Protein AF-A0A3C0G715-F1 (afdb_monomer)

Mean predicted aligned error: 3.53 Å

Nearest PDB structures (foldseek):
  6g4r-assembly1_A  TM=4.261E-01  e=3.014E+00  Corynebacterium glutamicum
  7ofy-assembly1_A  TM=3.659E-01  e=2.621E+00  Agrobacterium tumefaciens
  6m5f-assembly1_B  TM=4.346E-01  e=8.588E+00  Pseudomonas aeruginosa PAO1
  3hhg-assembly1_D  TM=3.790E-01  e=3.716E+00  Neisseria meningitidis serogroup B

Foldseek 3Di:
DPDDQDEAEAEEEDAQCQVVVVVVVVCCVVPPPRDRYDYDYHYPDHDNCNVVVVVVVD

Secondary structure (DSSP, 8-state):
-----PPEEEEEEESS-HHHHHHHHHHHHHH----SEEEEEEE----SSHHHHHHHT-

Solvent-accessible surface area (backbone atoms only — not comparable to full-atom values): 3741 Å² total; per-residue (Å²): 130,86,80,82,83,67,81,43,77,46,80,46,79,47,63,60,41,39,72,59,56,52,52,49,52,55,51,44,71,76,66,60,88,75,81,58,59,51,77,51,76,47,70,76,72,41,85,68,54,29,55,61,54,54,61,77,71,109

Sequence (58 aa):
MIEKDPLITYHMNTFNRRACVKNLFNSFEMCNVYENFEWVITDYGSTDGTKEYLFDLS

pLDDT: mean 94.3, std 8.61, range [52.56, 98.44]

Structure (mmCIF, N/CA/C/O backbone):
data_AF-A0A3C0G715-F1
#
_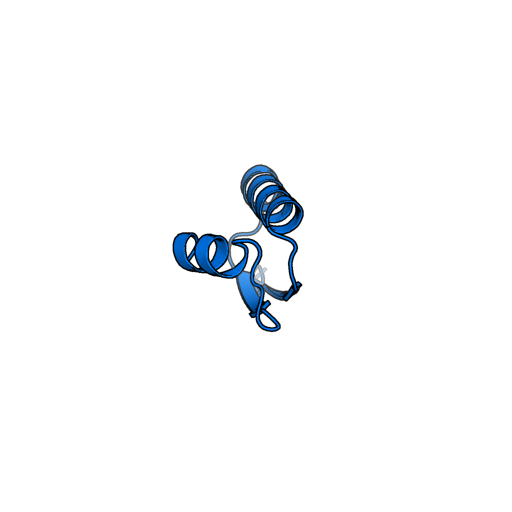entry.id   AF-A0A3C0G715-F1
#
loop_
_atom_site.group_PDB
_atom_site.id
_atom_site.type_symbol
_atom_site.label_atom_id
_atom_site.label_alt_id
_atom_site.label_comp_id
_atom_site.label_asym_id
_atom_site.label_entity_id
_atom_site.label_seq_id
_atom_site.pdbx_PDB_ins_code
_atom_site.Cartn_x
_atom_site.Cartn_y
_atom_site.Cartn_z
_atom_site.occupancy
_at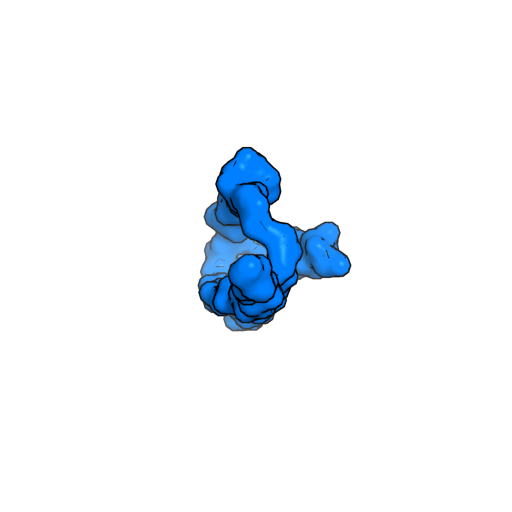om_site.B_iso_or_equiv
_atom_site.auth_seq_id
_atom_site.auth_comp_id
_atom_site.auth_asym_id
_atom_site.auth_atom_id
_atom_site.pdbx_PDB_model_num
ATOM 1 N N . MET A 1 1 ? 18.026 -3.512 -30.135 1.00 52.56 1 MET A N 1
ATOM 2 C CA . MET A 1 1 ? 17.308 -4.468 -29.266 1.00 52.56 1 MET A CA 1
ATOM 3 C C . MET A 1 1 ? 16.078 -3.739 -28.761 1.00 52.56 1 MET A C 1
ATOM 5 O O . MET A 1 1 ? 16.240 -2.598 -28.362 1.00 52.56 1 MET A O 1
ATOM 9 N N . ILE A 1 2 ? 14.876 -4.312 -28.867 1.00 61.38 2 ILE A N 1
ATOM 10 C CA . ILE A 1 2 ? 13.700 -3.716 -28.216 1.00 61.38 2 ILE A CA 1
ATOM 11 C C . ILE A 1 2 ? 13.867 -4.015 -26.731 1.00 61.38 2 ILE A C 1
ATOM 13 O O . ILE A 1 2 ? 13.862 -5.184 -26.341 1.00 61.38 2 ILE A O 1
ATOM 17 N N . GLU A 1 3 ? 14.111 -2.978 -25.939 1.00 72.50 3 GLU A N 1
ATOM 18 C CA . GLU A 1 3 ? 14.090 -3.083 -24.487 1.00 72.50 3 GLU A CA 1
ATOM 19 C C . GLU A 1 3 ? 12.662 -3.459 -24.088 1.00 72.50 3 GLU A C 1
ATOM 21 O O . GLU A 1 3 ? 11.702 -2.783 -24.455 1.00 72.50 3 GLU A O 1
ATOM 26 N N . LYS A 1 4 ? 12.502 -4.623 -23.455 1.00 84.25 4 LYS A N 1
ATOM 27 C CA . LYS A 1 4 ? 11.198 -5.032 -22.942 1.00 84.25 4 LYS A CA 1
ATOM 28 C C . LYS A 1 4 ? 10.953 -4.246 -21.662 1.00 84.25 4 LYS A C 1
ATOM 30 O O . LYS A 1 4 ? 11.735 -4.383 -20.730 1.00 84.25 4 LYS A O 1
ATOM 35 N N . ASP A 1 5 ? 9.852 -3.509 -21.632 1.00 92.62 5 ASP A N 1
ATOM 36 C CA . ASP A 1 5 ? 9.331 -2.806 -20.459 1.00 92.62 5 ASP A CA 1
ATOM 37 C C . ASP A 1 5 ? 8.035 -3.502 -19.993 1.00 92.62 5 ASP A C 1
ATOM 39 O O . ASP A 1 5 ? 6.934 -3.089 -20.361 1.00 92.62 5 ASP A O 1
ATOM 43 N N . PRO A 1 6 ? 8.125 -4.681 -19.345 1.00 96.19 6 PRO A N 1
ATOM 44 C CA . PRO A 1 6 ? 6.945 -5.414 -18.894 1.00 96.19 6 PRO A CA 1
ATOM 45 C C . PRO A 1 6 ? 6.257 -4.725 -17.706 1.00 96.19 6 PRO A C 1
ATOM 47 O O . PRO A 1 6 ? 6.919 -4.276 -16.779 1.00 96.19 6 PRO A O 1
ATOM 50 N N . LEU A 1 7 ? 4.925 -4.757 -17.652 1.00 96.88 7 LEU A N 1
ATOM 51 C CA . LEU A 1 7 ? 4.210 -4.374 -16.433 1.00 96.88 7 LEU A CA 1
ATOM 52 C C . LEU A 1 7 ? 4.518 -5.377 -15.305 1.00 96.88 7 LEU A C 1
ATOM 54 O O . LEU A 1 7 ? 4.332 -6.585 -15.484 1.00 96.88 7 LEU A O 1
ATOM 58 N N . ILE A 1 8 ? 4.977 -4.884 -14.154 1.00 97.31 8 ILE A N 1
ATOM 59 C CA . ILE A 1 8 ? 5.228 -5.690 -12.951 1.00 97.31 8 ILE A CA 1
ATOM 60 C C . ILE A 1 8 ? 4.112 -5.469 -11.928 1.00 97.31 8 ILE A C 1
ATOM 62 O O . ILE A 1 8 ? 3.926 -4.362 -11.432 1.00 97.31 8 ILE A O 1
ATOM 66 N N . THR A 1 9 ? 3.406 -6.537 -11.558 1.00 98.06 9 THR A N 1
ATOM 67 C CA . THR A 1 9 ? 2.357 -6.489 -10.529 1.00 98.06 9 THR A CA 1
ATOM 68 C C . THR A 1 9 ? 2.896 -6.972 -9.183 1.00 98.06 9 THR A C 1
ATOM 70 O O . THR A 1 9 ? 3.299 -8.130 -9.038 1.00 98.06 9 THR A O 1
ATOM 73 N N . TYR A 1 10 ? 2.858 -6.110 -8.168 1.00 97.00 10 TYR A N 1
ATOM 74 C CA . TYR A 1 10 ? 3.114 -6.485 -6.778 1.00 97.00 10 TYR A CA 1
ATOM 75 C C . TYR A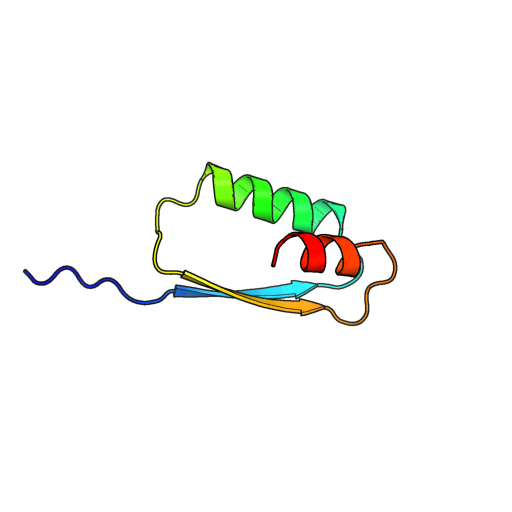 1 10 ? 1.806 -6.874 -6.085 1.00 97.00 10 TYR A C 1
ATOM 77 O O . TYR A 1 10 ? 0.833 -6.123 -6.101 1.00 97.00 10 TYR A O 1
ATOM 85 N N . HIS A 1 11 ? 1.783 -8.035 -5.432 1.00 97.75 11 HIS A N 1
ATOM 86 C CA . HIS A 1 11 ? 0.631 -8.491 -4.654 1.00 97.75 11 HIS A CA 1
ATOM 87 C C . HIS A 1 11 ? 0.906 -8.363 -3.156 1.00 97.75 11 HIS A C 1
ATOM 89 O O . HIS A 1 11 ? 1.879 -8.929 -2.652 1.00 97.75 11 HIS A O 1
ATOM 95 N N . MET A 1 12 ? 0.023 -7.673 -2.429 1.00 96.88 12 MET A N 1
ATOM 96 C CA . MET A 1 12 ? 0.118 -7.528 -0.976 1.00 96.88 12 MET A CA 1
ATOM 97 C C . MET A 1 12 ? -1.202 -7.868 -0.286 1.00 96.88 12 MET A C 1
ATOM 99 O O . MET A 1 12 ? -2.249 -7.298 -0.573 1.00 96.88 12 MET A O 1
ATOM 103 N N . ASN A 1 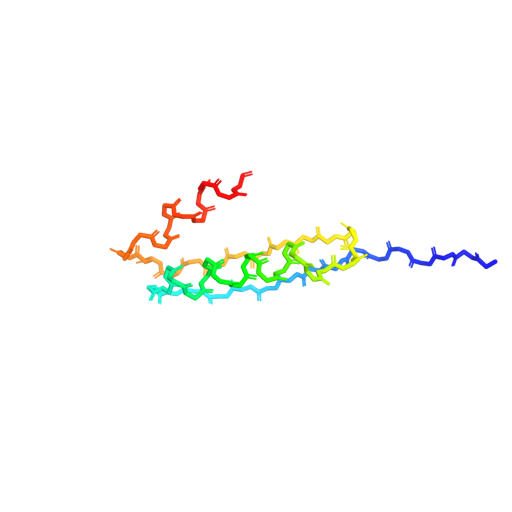13 ? -1.114 -8.744 0.708 1.00 97.38 13 ASN A N 1
ATOM 104 C CA . ASN A 1 13 ? -2.192 -9.069 1.634 1.00 97.38 13 ASN A CA 1
ATOM 105 C C . ASN A 1 13 ? -1.895 -8.431 2.992 1.00 97.38 13 ASN A C 1
ATOM 107 O O . ASN A 1 13 ? -0.770 -8.547 3.484 1.00 97.38 13 ASN A O 1
ATOM 111 N N . THR A 1 14 ? -2.879 -7.789 3.622 1.0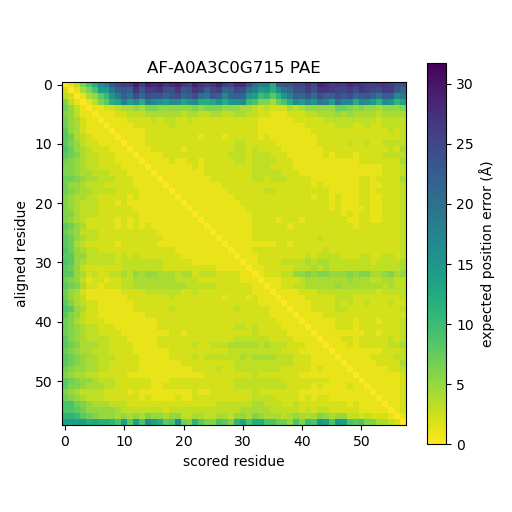0 97.81 14 THR A N 1
ATOM 112 C CA . THR A 1 14 ? -2.672 -7.132 4.920 1.00 97.81 14 THR A CA 1
ATOM 113 C C . THR A 1 14 ? -3.885 -7.218 5.849 1.00 97.81 14 THR A C 1
ATOM 115 O O . THR A 1 14 ? -5.029 -7.302 5.407 1.00 97.81 14 THR A O 1
ATOM 118 N N . PHE A 1 15 ? -3.611 -7.231 7.155 1.00 98.44 15 PHE A N 1
ATOM 119 C CA . PHE A 1 15 ? -4.599 -7.145 8.231 1.00 98.44 15 PHE A CA 1
ATOM 120 C C . PHE A 1 15 ? -3.940 -6.574 9.489 1.00 98.44 15 PHE A C 1
ATOM 122 O O . PHE A 1 15 ? -3.047 -7.205 10.061 1.00 98.44 15 PHE A O 1
ATOM 129 N N . ASN A 1 16 ? -4.379 -5.396 9.921 1.00 98.44 16 ASN A N 1
ATOM 130 C CA . ASN A 1 16 ? -3.863 -4.664 11.075 1.00 98.44 16 ASN A CA 1
ATOM 131 C C . ASN A 1 16 ? -2.331 -4.487 11.066 1.00 98.44 16 ASN A C 1
ATOM 133 O O . ASN A 1 16 ? -1.631 -4.929 11.981 1.00 98.44 16 ASN A O 1
ATOM 137 N N . ARG A 1 17 ? -1.787 -3.894 9.994 1.00 98.31 17 ARG A N 1
ATOM 138 C CA . ARG A 1 17 ? -0.334 -3.715 9.795 1.00 98.31 17 ARG A CA 1
ATOM 139 C C . ARG A 1 17 ? 0.064 -2.283 9.466 1.00 98.31 17 ARG A C 1
ATOM 141 O O . ARG A 1 17 ? 1.069 -2.093 8.779 1.00 98.31 17 ARG A O 1
ATOM 148 N N . ARG A 1 18 ? -0.645 -1.270 9.967 1.00 97.75 18 ARG A N 1
ATOM 149 C CA . ARG A 1 18 ? -0.461 0.131 9.545 1.00 97.75 18 ARG A CA 1
ATOM 150 C C . ARG A 1 18 ? 1.006 0.571 9.517 1.00 97.75 18 ARG A C 1
ATOM 152 O O . ARG A 1 18 ? 1.470 1.117 8.521 1.00 97.75 18 ARG A O 1
ATOM 159 N N . ALA A 1 19 ? 1.756 0.295 10.586 1.00 98.06 19 ALA A N 1
ATOM 160 C CA . ALA A 1 19 ? 3.168 0.670 10.681 1.00 98.06 19 ALA A CA 1
ATOM 161 C C . ALA A 1 19 ? 4.057 -0.053 9.651 1.00 98.06 19 ALA A C 1
ATOM 163 O O . ALA A 1 19 ? 4.937 0.566 9.056 1.00 98.06 19 ALA A O 1
ATOM 164 N N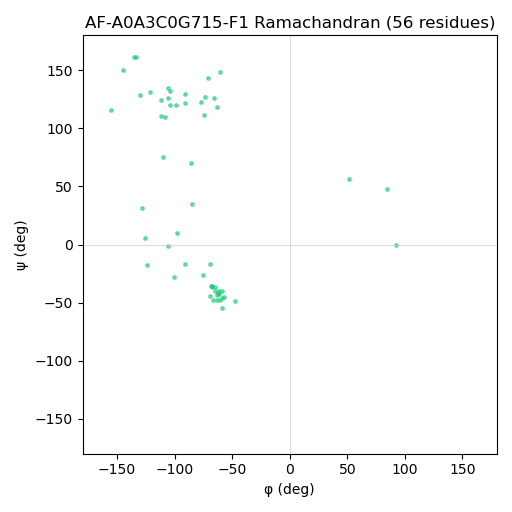 . CYS A 1 20 ? 3.817 -1.346 9.409 1.00 98.25 20 CYS A N 1
ATOM 165 C CA . CYS A 1 20 ? 4.579 -2.123 8.433 1.00 98.25 20 CYS A CA 1
ATOM 166 C C . CYS A 1 20 ? 4.268 -1.680 7.003 1.00 98.25 20 CYS A C 1
ATOM 168 O O . CYS A 1 20 ? 5.192 -1.503 6.219 1.00 98.25 20 CYS A O 1
ATOM 170 N N . VAL A 1 21 ? 2.986 -1.476 6.686 1.00 97.25 21 VAL A N 1
ATOM 171 C CA . VAL A 1 21 ? 2.534 -1.017 5.365 1.00 97.25 21 VAL A CA 1
ATOM 172 C C . VAL A 1 21 ? 3.119 0.363 5.063 1.00 97.25 21 VAL A C 1
ATOM 174 O O . VAL A 1 21 ? 3.659 0.574 3.983 1.00 97.25 21 VAL A O 1
ATOM 177 N N . LYS A 1 22 ? 3.132 1.271 6.046 1.00 97.56 22 LYS A N 1
ATOM 178 C CA . LYS A 1 22 ? 3.780 2.579 5.896 1.00 97.56 22 LYS A CA 1
ATOM 179 C C . LYS A 1 22 ? 5.273 2.468 5.604 1.00 97.56 22 LYS A C 1
ATOM 181 O O . LYS A 1 22 ? 5.781 3.117 4.698 1.00 97.56 22 LYS A O 1
ATOM 186 N N . ASN A 1 23 ? 5.983 1.641 6.368 1.00 98.19 23 ASN A N 1
ATOM 187 C CA . ASN A 1 23 ? 7.412 1.453 6.149 1.00 98.19 23 ASN A CA 1
ATOM 188 C C . ASN A 1 23 ? 7.711 0.802 4.788 1.00 98.19 23 ASN A C 1
ATOM 190 O O . ASN A 1 23 ? 8.685 1.174 4.140 1.00 98.19 23 ASN A O 1
ATOM 194 N N . LEU A 1 24 ? 6.865 -0.135 4.350 1.00 97.12 24 LEU A N 1
ATOM 195 C CA . LEU A 1 24 ? 6.970 -0.786 3.047 1.00 97.12 24 LEU A CA 1
ATOM 196 C C . LEU A 1 24 ? 6.912 0.244 1.917 1.00 97.12 24 LEU A C 1
ATOM 198 O O . LEU A 1 24 ? 7.855 0.306 1.132 1.00 97.12 24 LEU A O 1
ATOM 202 N N . PHE A 1 25 ? 5.870 1.080 1.872 1.00 96.19 25 PHE A N 1
ATOM 203 C CA . PHE A 1 25 ? 5.730 2.089 0.818 1.00 96.19 25 PHE A CA 1
ATOM 204 C C . PHE A 1 25 ? 6.844 3.127 0.846 1.00 96.19 25 PHE A C 1
ATOM 206 O O . PHE A 1 25 ? 7.428 3.387 -0.198 1.00 96.19 25 PHE A O 1
ATOM 213 N N . ASN A 1 26 ? 7.226 3.622 2.027 1.00 96.56 26 ASN A N 1
ATOM 214 C CA . ASN A 1 26 ? 8.364 4.535 2.144 1.00 96.56 26 ASN A CA 1
ATOM 215 C C . ASN A 1 26 ? 9.650 3.916 1.571 1.00 96.56 26 ASN A C 1
ATOM 217 O O . ASN A 1 26 ? 10.382 4.567 0.833 1.00 96.56 26 ASN A O 1
ATOM 221 N N . SER A 1 27 ? 9.937 2.651 1.900 1.00 97.50 27 SER A N 1
ATOM 222 C CA . SER A 1 27 ? 11.128 1.971 1.378 1.00 97.50 27 SER A CA 1
ATOM 223 C C . SER A 1 27 ? 11.044 1.724 -0.127 1.00 97.50 27 SER A C 1
ATOM 225 O O . SER A 1 27 ? 12.046 1.839 -0.826 1.00 97.50 27 SER A O 1
ATOM 227 N N . PHE A 1 28 ? 9.850 1.412 -0.632 1.00 96.50 28 PHE A N 1
ATOM 228 C CA . PHE A 1 28 ? 9.622 1.179 -2.048 1.00 96.50 28 PHE A CA 1
ATOM 229 C C . PHE A 1 28 ? 9.814 2.471 -2.845 1.00 96.50 28 PHE A C 1
ATOM 231 O O . PHE A 1 28 ? 10.572 2.471 -3.804 1.00 96.50 28 PHE A O 1
ATOM 238 N N . GLU A 1 29 ? 9.231 3.585 -2.404 1.00 94.12 29 GLU A N 1
ATOM 239 C CA . GLU A 1 29 ? 9.411 4.904 -3.024 1.00 94.12 29 GLU A CA 1
ATOM 240 C C . GLU A 1 29 ? 10.884 5.341 -3.040 1.00 94.12 29 GLU A C 1
ATOM 242 O O . GLU A 1 29 ? 11.369 5.868 -4.036 1.00 94.12 29 GLU A O 1
ATOM 247 N N . MET A 1 30 ? 11.626 5.081 -1.959 1.00 96.88 30 MET A N 1
ATOM 248 C CA . MET A 1 30 ? 13.037 5.468 -1.859 1.00 96.88 30 MET A CA 1
ATOM 249 C C . MET A 1 30 ? 13.993 4.591 -2.677 1.00 96.88 30 MET A C 1
ATOM 251 O O . MET A 1 30 ? 15.099 5.037 -2.987 1.00 96.88 30 MET A O 1
ATOM 255 N N . CYS A 1 31 ? 13.639 3.332 -2.951 1.00 97.06 31 CYS A N 1
ATOM 256 C CA . CYS A 1 31 ? 14.592 2.342 -3.468 1.00 97.06 31 CYS A CA 1
ATOM 257 C C . CYS A 1 31 ? 14.182 1.678 -4.783 1.00 97.06 31 CYS A C 1
ATOM 259 O O . CYS A 1 31 ? 15.033 1.067 -5.431 1.00 97.06 31 CYS A O 1
ATOM 261 N N . ASN A 1 32 ? 12.912 1.740 -5.176 1.00 95.69 32 ASN A N 1
ATOM 262 C CA . ASN A 1 32 ? 12.468 1.158 -6.430 1.00 95.69 32 ASN A CA 1
ATOM 263 C C . ASN A 1 32 ? 12.942 2.022 -7.607 1.00 95.69 32 ASN A C 1
ATOM 265 O O . ASN A 1 32 ? 12.699 3.222 -7.650 1.00 95.69 32 ASN A O 1
ATOM 269 N N . VAL A 1 33 ? 13.614 1.391 -8.568 1.00 95.19 33 VAL A N 1
ATOM 270 C CA . VAL A 1 33 ? 14.164 2.052 -9.766 1.00 95.19 33 VAL A CA 1
ATOM 271 C C . VAL A 1 33 ? 13.363 1.745 -11.033 1.00 95.19 33 VAL A C 1
ATOM 273 O O . VAL A 1 33 ? 13.723 2.206 -12.110 1.00 95.19 33 VAL A O 1
ATOM 276 N N . TYR A 1 34 ? 12.315 0.924 -10.922 1.00 95.00 34 TYR A N 1
ATOM 277 C CA . TYR A 1 34 ? 11.485 0.494 -12.043 1.00 95.00 34 TYR A CA 1
ATOM 278 C C . TYR A 1 34 ? 10.147 1.232 -12.044 1.00 95.00 34 TYR A C 1
ATOM 280 O O . TYR A 1 34 ? 9.494 1.276 -11.010 1.00 95.00 34 TYR A O 1
ATOM 288 N N . GLU A 1 35 ? 9.712 1.782 -13.176 1.00 94.38 35 GLU A N 1
ATOM 289 C CA . GLU A 1 35 ? 8.530 2.663 -13.212 1.00 94.38 35 GLU A CA 1
ATOM 290 C C . GLU A 1 35 ? 7.246 1.969 -13.693 1.00 94.38 35 GLU A C 1
ATOM 292 O O . GLU A 1 35 ? 6.155 2.348 -13.272 1.00 94.38 35 GLU A O 1
ATOM 297 N N . ASN A 1 36 ? 7.341 0.931 -14.531 1.00 97.00 36 ASN A N 1
ATOM 298 C CA . ASN A 1 36 ? 6.171 0.274 -15.119 1.00 97.00 36 ASN A CA 1
ATOM 299 C C . ASN A 1 36 ? 5.594 -0.818 -14.203 1.00 97.00 36 ASN A C 1
ATOM 301 O O . ASN A 1 36 ? 5.713 -2.018 -14.459 1.00 97.00 36 ASN A O 1
ATOM 305 N N . PHE A 1 37 ? 4.992 -0.409 -13.090 1.00 96.94 37 PHE A N 1
ATOM 306 C CA . PHE A 1 37 ? 4.442 -1.335 -12.104 1.00 96.94 37 PHE A CA 1
ATOM 307 C C . PHE A 1 37 ? 3.038 -0.949 -11.639 1.00 96.94 37 PHE A C 1
ATOM 309 O O . PHE A 1 37 ? 2.606 0.196 -11.730 1.00 96.94 37 PHE A O 1
ATOM 316 N N . GLU A 1 38 ? 2.350 -1.927 -11.063 1.00 96.38 38 GLU A N 1
ATOM 317 C CA . GLU A 1 38 ? 1.090 -1.750 -10.350 1.00 96.38 38 GLU A CA 1
ATOM 318 C C . GLU A 1 38 ? 1.110 -2.536 -9.032 1.00 96.38 38 GLU A C 1
ATOM 320 O O . GLU A 1 38 ? 1.907 -3.460 -8.839 1.00 96.38 38 GLU A O 1
ATOM 325 N N . TRP A 1 39 ? 0.217 -2.177 -8.112 1.00 96.38 39 TRP A N 1
ATOM 326 C CA . TRP A 1 39 ? 0.020 -2.889 -6.851 1.00 96.38 39 TRP A CA 1
ATOM 327 C C . TRP A 1 39 ? -1.420 -3.372 -6.731 1.00 96.38 39 TRP A C 1
ATOM 329 O O . TRP A 1 39 ? -2.362 -2.595 -6.865 1.00 96.38 39 TRP A O 1
ATOM 339 N N . VAL A 1 40 ? -1.590 -4.648 -6.391 1.00 97.06 40 VAL A N 1
ATOM 340 C CA . VAL A 1 40 ? -2.878 -5.225 -6.000 1.00 97.06 40 VAL A CA 1
ATOM 341 C C . VAL A 1 40 ? -2.838 -5.506 -4.505 1.00 97.06 40 VAL A C 1
ATOM 343 O O . VAL A 1 40 ? -2.137 -6.410 -4.039 1.00 97.06 40 VAL A O 1
ATOM 346 N N . ILE A 1 41 ? -3.598 -4.716 -3.748 1.00 97.00 41 ILE A N 1
ATOM 347 C CA . ILE A 1 41 ? -3.608 -4.755 -2.286 1.00 97.00 41 ILE A CA 1
ATOM 348 C C . ILE A 1 41 ? -4.948 -5.293 -1.798 1.00 97.00 41 ILE A C 1
ATOM 350 O O . ILE A 1 41 ? -5.999 -4.742 -2.112 1.00 97.00 41 ILE A O 1
ATOM 354 N N . THR A 1 42 ? -4.908 -6.352 -0.993 1.00 97.12 42 THR A N 1
ATOM 355 C CA . THR A 1 42 ? -6.089 -6.916 -0.331 1.00 97.12 42 THR A CA 1
ATOM 356 C C . THR A 1 42 ? -5.998 -6.688 1.176 1.00 97.12 42 THR A C 1
ATOM 358 O O . THR A 1 42 ? -5.170 -7.294 1.861 1.00 97.12 42 THR A O 1
ATOM 361 N N . ASP A 1 43 ? -6.860 -5.810 1.691 1.00 97.44 43 ASP A N 1
ATOM 362 C CA . ASP A 1 43 ? -7.068 -5.603 3.125 1.00 97.44 43 ASP A CA 1
ATOM 363 C C . ASP A 1 43 ? -8.185 -6.521 3.639 1.00 97.44 43 ASP A C 1
ATOM 365 O O . ASP A 1 43 ? -9.324 -6.445 3.179 1.00 97.44 43 ASP A O 1
ATOM 369 N N . TYR A 1 44 ? -7.885 -7.367 4.626 1.00 97.81 44 TYR A N 1
ATOM 370 C CA . TYR A 1 44 ? -8.850 -8.316 5.202 1.00 97.81 44 TYR A CA 1
ATOM 371 C C . TYR A 1 44 ? -9.721 -7.696 6.310 1.00 97.81 44 TYR A C 1
ATOM 373 O O . TYR A 1 44 ? -10.077 -8.363 7.280 1.00 97.81 44 TYR A O 1
ATOM 381 N N . GLY A 1 45 ? -10.074 -6.415 6.181 1.00 97.50 45 GLY A N 1
ATOM 382 C CA . GLY A 1 45 ? -10.946 -5.718 7.125 1.00 97.50 45 GLY A CA 1
ATOM 383 C C . GLY A 1 45 ? -10.208 -5.167 8.341 1.00 97.50 45 GLY A C 1
ATOM 384 O O . GLY A 1 45 ? -10.663 -5.354 9.468 1.00 97.50 45 GLY A O 1
ATOM 385 N N . SER A 1 46 ? -9.084 -4.484 8.122 1.00 98.38 46 SER A N 1
ATOM 386 C CA . SER A 1 46 ? -8.317 -3.866 9.206 1.00 98.38 46 SER A CA 1
ATOM 387 C C . SER A 1 46 ? -9.126 -2.821 9.979 1.00 98.38 46 SER A C 1
ATOM 389 O O . SER A 1 46 ? -9.968 -2.113 9.420 1.00 98.38 46 SER A O 1
ATOM 391 N N . THR A 1 47 ? -8.816 -2.698 11.268 1.00 98.00 47 THR A N 1
ATOM 392 C CA . THR A 1 47 ? -9.4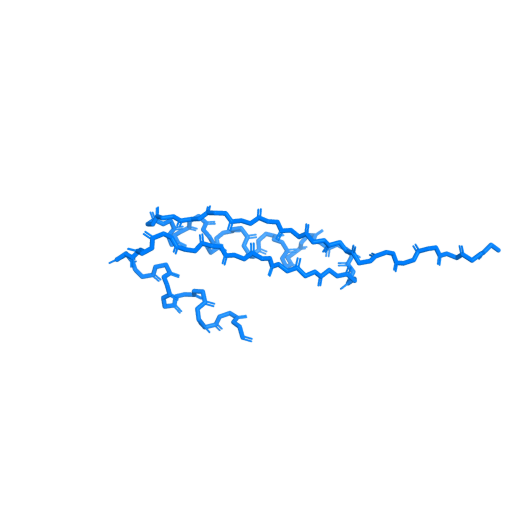31 -1.763 12.226 1.00 98.00 47 THR A CA 1
ATOM 393 C C . THR A 1 47 ? -8.395 -0.892 12.949 1.00 98.00 47 THR A C 1
ATOM 395 O O . THR A 1 47 ? -8.739 -0.172 13.881 1.00 98.00 47 THR A O 1
ATOM 398 N N . ASP A 1 48 ? -7.117 -0.979 12.573 1.00 98.25 48 ASP A N 1
ATOM 399 C CA . ASP A 1 48 ? -5.985 -0.287 13.212 1.00 98.25 48 ASP A CA 1
ATOM 400 C C . ASP A 1 48 ? -5.557 1.013 12.497 1.00 98.25 48 ASP A C 1
ATOM 402 O O . ASP A 1 48 ? -4.493 1.574 12.784 1.00 98.25 48 ASP A O 1
ATOM 406 N N . GLY A 1 49 ? -6.340 1.487 11.528 1.00 97.75 49 GLY A N 1
ATOM 407 C CA . GLY A 1 49 ? -5.945 2.600 10.668 1.00 97.75 49 GLY A CA 1
ATOM 408 C C . GLY A 1 49 ? -5.242 2.185 9.367 1.00 97.75 49 GLY A C 1
ATOM 409 O O . GLY A 1 49 ? -4.808 3.062 8.619 1.00 97.75 49 GLY A O 1
ATOM 410 N N . THR A 1 50 ? -5.033 0.883 9.106 1.00 98.12 50 THR A N 1
ATOM 411 C CA . THR A 1 50 ? -4.406 0.409 7.851 1.00 98.12 50 THR A CA 1
ATOM 412 C C . THR A 1 50 ? -5.251 0.781 6.641 1.00 98.12 50 THR A C 1
ATOM 414 O O . THR A 1 50 ? -4.701 1.215 5.635 1.00 98.12 50 THR A O 1
ATOM 417 N N . LYS A 1 51 ? -6.576 0.633 6.734 1.00 96.56 51 LYS A N 1
ATOM 418 C CA . LY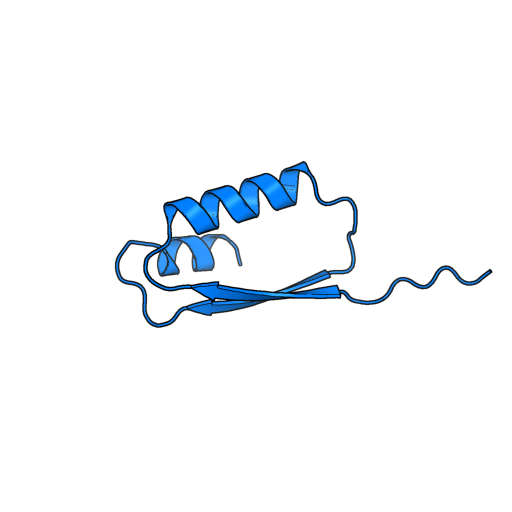S A 1 51 ? -7.492 0.907 5.625 1.00 96.56 51 LYS A CA 1
ATOM 419 C C . LYS A 1 51 ? -7.447 2.379 5.224 1.00 96.56 51 LYS A C 1
ATOM 421 O O . LYS A 1 51 ? -7.286 2.681 4.052 1.00 96.56 51 LYS A O 1
ATOM 426 N N . GLU A 1 52 ? -7.534 3.270 6.201 1.00 97.12 52 GLU A N 1
ATOM 427 C CA . GLU A 1 52 ? -7.455 4.720 6.032 1.00 97.12 52 GLU A CA 1
ATOM 428 C C . GLU A 1 52 ? -6.121 5.109 5.391 1.00 97.12 52 GLU A C 1
ATOM 430 O O . GLU A 1 52 ? -6.100 5.830 4.404 1.00 97.12 52 GLU A O 1
ATOM 435 N N . TYR A 1 53 ? -5.015 4.541 5.883 1.00 96.75 53 TYR A N 1
ATOM 436 C CA . TYR A 1 53 ? -3.700 4.7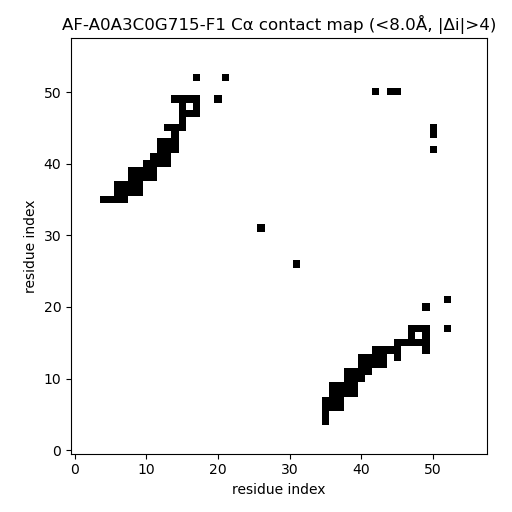79 5.294 1.00 96.75 53 TYR A CA 1
ATOM 437 C C . TYR A 1 53 ? -3.597 4.306 3.834 1.00 96.75 53 TYR A C 1
ATOM 439 O O . TYR A 1 53 ? -2.980 4.986 3.023 1.00 96.75 53 TYR A O 1
ATOM 447 N N . LEU A 1 54 ? -4.187 3.156 3.490 1.00 95.75 54 LEU A N 1
ATOM 448 C CA . LEU A 1 54 ? -4.208 2.657 2.111 1.00 95.75 54 LEU A CA 1
ATOM 449 C C . LEU A 1 54 ? -5.074 3.523 1.185 1.00 95.75 54 LEU A C 1
ATOM 451 O O . LEU A 1 54 ? -4.710 3.690 0.028 1.00 95.75 54 LEU A O 1
ATOM 455 N N . PHE A 1 55 ? -6.186 4.077 1.679 1.00 93.94 55 PHE A N 1
ATOM 456 C CA . PHE A 1 55 ? -7.017 5.016 0.914 1.00 93.94 55 PHE A CA 1
ATOM 457 C C . PHE A 1 55 ? -6.307 6.346 0.645 1.00 93.94 55 PHE A C 1
ATOM 459 O O . PHE A 1 55 ? -6.477 6.908 -0.428 1.00 93.94 55 PHE A O 1
ATOM 466 N N . ASP A 1 56 ? -5.497 6.839 1.583 1.00 94.44 56 ASP A N 1
ATOM 467 C CA . ASP A 1 56 ? -4.727 8.076 1.386 1.00 94.44 56 ASP A CA 1
ATOM 468 C C . ASP A 1 56 ? -3.590 7.919 0.350 1.00 94.44 56 ASP A C 1
ATOM 470 O O . ASP A 1 56 ? -3.044 8.917 -0.118 1.00 94.44 56 ASP A O 1
ATOM 474 N N . LEU A 1 57 ? -3.202 6.679 0.022 1.00 86.12 57 LEU A N 1
ATOM 475 C CA . LEU A 1 57 ? -2.139 6.354 -0.939 1.00 86.12 57 LEU A CA 1
ATOM 476 C C . LEU A 1 57 ? -2.629 6.179 -2.386 1.00 86.12 57 LEU A C 1
ATOM 478 O O . LEU A 1 57 ? -1.790 6.146 -3.286 1.00 86.12 57 LEU A O 1
ATOM 482 N N . SER A 1 58 ? -3.936 5.994 -2.602 1.00 74.31 58 SER A N 1
ATOM 483 C CA . SER A 1 58 ? -4.538 5.772 -3.929 1.00 74.31 58 SER A CA 1
ATOM 484 C C . SER A 1 58 ? -4.864 7.075 -4.642 1.00 74.31 58 SER A C 1
ATOM 486 O O . SER A 1 58 ? -4.612 7.149 -5.863 1.00 74.31 58 SER A O 1
#

Radius of gyration: 13.6 Å; Cα contacts (8 Å, |Δi|>4): 54; chains: 1; bounding box: 28×17×42 Å